Protein AF-A0A2M9JW34-F1 (afdb_monomer_lite)

Sequence (86 aa):
MSADSGLASADKLLGLAKDLKGISPDHMNMVTLPVSYDAQDAGRVLPLTKASHQVWQALRDDRPIPKSATENSVAARTDTPVSAGA

Radius of gyration: 17.36 Å; chains: 1; bounding box: 47×35×40 Å

pLDDT: mean 83.52, std 14.52, range [37.03, 98.0]

Secondary structure (DSSP, 8-state):
----TTT--HHHHHHHHHHHHTS-GGG-------EEEETTEEEEEEE-HHHHHHHHHHHHTT-PPPGGGTTTSHHHHT---S----

Foldseek 3Di:
DDDDPVCPDPVNVVVVVVVCVPADPVNDDDDDFAWDADPVDNVDIDGPVVLNVQVVVCVVVVHDRDPVSHCNGCVNVVDDPDDPDD

Structure (mmCIF, N/CA/C/O backbone):
data_AF-A0A2M9JW34-F1
#
_entry.id   AF-A0A2M9JW34-F1
#
loop_
_atom_site.group_PDB
_atom_site.id
_atom_site.type_symbol
_atom_site.label_atom_id
_atom_site.label_alt_id
_atom_site.label_comp_id
_atom_site.label_asym_id
_atom_site.label_entity_id
_atom_site.label_seq_id
_atom_site.pdbx_PDB_ins_code
_atom_site.Cartn_x
_atom_site.Cartn_y
_atom_site.Cartn_z
_atom_site.occupancy
_atom_site.B_iso_or_equiv
_atom_site.auth_seq_id
_atom_site.auth_comp_id
_atom_site.auth_asym_id
_atom_site.auth_atom_id
_atom_site.pdbx_PDB_model_num
ATOM 1 N N . MET A 1 1 ? -4.422 25.893 7.539 1.00 44.75 1 MET A N 1
ATOM 2 C CA . MET A 1 1 ? -4.586 24.425 7.487 1.00 44.75 1 MET A CA 1
ATOM 3 C C . MET A 1 1 ? -6.033 24.172 7.124 1.00 44.75 1 MET A C 1
ATOM 5 O O . MET A 1 1 ? -6.883 24.426 7.962 1.00 44.75 1 MET A O 1
ATOM 9 N N . SER A 1 2 ? -6.339 23.818 5.877 1.00 56.28 2 SER A N 1
ATOM 10 C CA . SER A 1 2 ? -7.720 23.489 5.514 1.00 56.28 2 SER A CA 1
ATOM 11 C C . SER A 1 2 ? -7.795 21.986 5.343 1.00 56.28 2 SER A C 1
ATOM 13 O O . SER A 1 2 ? -7.343 21.458 4.332 1.00 56.28 2 SER A O 1
ATOM 15 N N . ALA A 1 3 ? -8.318 21.298 6.354 1.00 61.66 3 ALA A N 1
ATOM 16 C CA . ALA A 1 3 ? -8.943 20.014 6.090 1.00 61.66 3 ALA A CA 1
ATOM 17 C C . ALA A 1 3 ? -10.131 20.269 5.144 1.00 61.66 3 ALA A C 1
ATOM 19 O O . ALA A 1 3 ? -10.770 21.323 5.219 1.00 61.66 3 ALA A O 1
ATOM 20 N N . ASP A 1 4 ? -10.382 19.342 4.225 1.00 64.31 4 ASP A N 1
ATOM 21 C CA . ASP A 1 4 ? -11.578 19.351 3.383 1.00 64.31 4 ASP A CA 1
ATOM 22 C C . ASP A 1 4 ? -12.828 19.446 4.271 1.00 64.31 4 ASP A C 1
ATOM 24 O O . ASP A 1 4 ? -12.899 18.762 5.292 1.00 64.31 4 ASP A O 1
ATOM 28 N N . SER A 1 5 ? -13.802 20.293 3.931 1.00 60.22 5 SER A N 1
ATOM 29 C CA . SER A 1 5 ? -14.964 20.576 4.788 1.00 60.22 5 SER A CA 1
ATOM 30 C C . SER A 1 5 ? -15.811 19.335 5.119 1.00 60.22 5 SER A C 1
ATOM 32 O O . SER A 1 5 ? -16.516 19.340 6.129 1.00 60.22 5 SER A O 1
ATOM 34 N N . GLY A 1 6 ? -15.693 18.243 4.351 1.00 58.91 6 GLY A N 1
ATOM 35 C CA . GLY A 1 6 ? -16.295 16.941 4.658 1.00 58.91 6 GLY A CA 1
ATOM 36 C C . GLY A 1 6 ? -15.537 16.111 5.709 1.00 58.91 6 GLY A C 1
ATOM 37 O O . GLY A 1 6 ? -16.152 15.287 6.399 1.00 58.91 6 GLY A O 1
ATOM 38 N N . LEU A 1 7 ? -14.232 16.350 5.872 1.00 53.84 7 LEU A N 1
ATOM 39 C CA . LEU A 1 7 ? -13.323 15.754 6.871 1.00 53.84 7 LEU A CA 1
ATOM 40 C C . LEU A 1 7 ? -13.013 16.704 8.048 1.00 53.84 7 LEU A C 1
ATOM 42 O O . LEU A 1 7 ? -12.463 16.272 9.057 1.00 53.84 7 LEU A O 1
ATOM 46 N N . ALA A 1 8 ? -13.361 17.987 7.931 1.00 57.94 8 ALA A N 1
ATOM 47 C CA . ALA A 1 8 ? -12.931 19.065 8.821 1.00 57.94 8 ALA A CA 1
ATOM 48 C C . ALA A 1 8 ? -13.758 19.250 10.101 1.00 57.94 8 ALA A C 1
ATOM 50 O O . ALA A 1 8 ? -13.500 20.205 10.835 1.00 57.94 8 ALA A O 1
ATOM 51 N N . SER A 1 9 ? -14.747 18.402 10.406 1.00 71.75 9 SER A N 1
ATOM 52 C CA . SER A 1 9 ? -15.369 18.512 11.728 1.00 71.75 9 SER A CA 1
ATOM 53 C C . SER A 1 9 ? -14.403 17.960 12.776 1.00 71.75 9 SER A C 1
ATO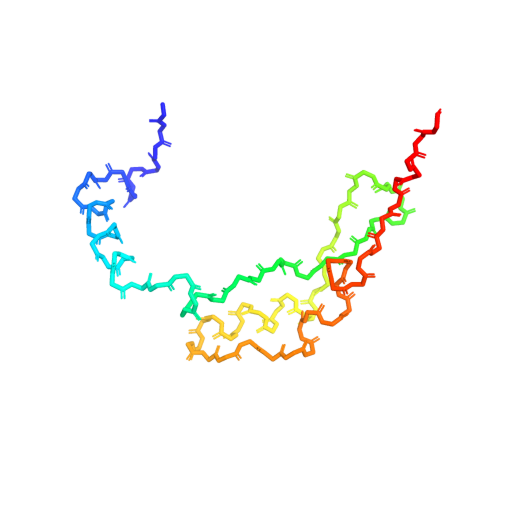M 55 O O . SER A 1 9 ? -13.935 16.824 12.679 1.00 71.75 9 SER A O 1
ATOM 57 N N . ALA A 1 10 ? -14.091 18.773 13.788 1.00 79.25 10 ALA A N 1
ATOM 58 C CA . ALA A 1 10 ? -13.215 18.379 14.892 1.00 79.25 10 ALA A CA 1
ATOM 59 C C . ALA A 1 10 ? -13.667 17.054 15.538 1.00 79.25 10 ALA A C 1
ATOM 61 O O . ALA A 1 10 ? -12.835 16.238 15.931 1.00 79.25 10 ALA A O 1
ATOM 62 N N . ASP A 1 11 ? -14.977 16.796 15.550 1.00 83.19 11 ASP A N 1
ATOM 63 C CA . ASP A 1 11 ? -15.567 15.555 16.051 1.00 83.19 11 ASP A CA 1
ATOM 64 C C . ASP A 1 11 ? -15.168 14.315 15.239 1.00 83.19 11 ASP A C 1
ATOM 66 O O . ASP A 1 11 ? -14.892 13.272 15.832 1.00 83.19 11 ASP A O 1
ATOM 70 N N . LYS A 1 12 ? -15.081 14.402 13.901 1.00 84.06 12 LYS A N 1
ATOM 71 C CA . LYS A 1 12 ? -14.641 13.274 13.056 1.00 84.06 12 LYS A CA 1
ATOM 72 C C . LYS A 1 12 ? -13.169 12.946 13.288 1.00 84.06 12 LYS A C 1
ATOM 74 O O . LYS A 1 12 ? -12.813 11.774 13.377 1.00 84.06 12 LYS A O 1
ATOM 79 N N . LEU A 1 13 ? -12.328 13.971 13.434 1.00 84.94 13 LEU A N 1
ATOM 80 C CA . LEU A 1 13 ? -10.909 13.794 13.757 1.00 84.94 13 LEU A CA 1
ATOM 81 C C . LEU A 1 13 ? -10.723 13.182 15.152 1.00 84.94 13 LEU A C 1
ATOM 83 O O . LEU A 1 13 ? -9.911 12.273 15.320 1.00 84.94 13 LEU A O 1
ATOM 87 N N . LEU A 1 14 ? -11.501 13.632 16.142 1.00 87.31 14 LEU A N 1
ATOM 88 C CA . LEU A 1 14 ? -11.485 13.060 17.489 1.00 87.31 14 LEU A CA 1
ATOM 89 C C . LEU A 1 14 ? -11.994 11.611 17.507 1.00 87.31 14 LEU A C 1
ATOM 91 O O . LEU A 1 14 ? -11.442 10.790 18.239 1.00 87.31 14 LEU A O 1
ATOM 95 N N . GLY A 1 15 ? -13.024 11.297 16.717 1.00 87.19 15 GLY A N 1
ATOM 96 C CA . GLY A 1 15 ? -13.518 9.932 16.516 1.00 87.19 15 GLY A CA 1
ATOM 97 C C . GLY A 1 15 ? -12.425 9.017 15.970 1.00 87.19 15 GLY A C 1
ATOM 98 O O . GLY A 1 15 ? -12.058 8.051 16.630 1.00 87.19 15 GLY A O 1
ATOM 99 N N . LEU A 1 16 ? -11.804 9.407 14.853 1.00 86.94 16 LEU A N 1
ATOM 100 C CA . LEU A 1 16 ? -10.687 8.666 14.262 1.00 86.94 16 LEU A CA 1
ATOM 101 C C . LEU A 1 16 ? -9.528 8.466 15.253 1.00 86.94 16 LEU A C 1
ATOM 103 O O . LEU A 1 16 ? -8.974 7.374 15.349 1.00 86.94 16 LEU A O 1
ATOM 107 N N . ALA A 1 17 ? -9.164 9.496 16.023 1.00 86.44 17 ALA A N 1
ATOM 108 C CA . ALA A 1 17 ? -8.098 9.390 17.019 1.00 86.44 17 ALA A CA 1
ATOM 109 C C . ALA A 1 17 ? -8.432 8.388 18.141 1.00 86.44 17 ALA A C 1
ATOM 111 O O . ALA A 1 17 ? -7.543 7.684 18.622 1.00 86.44 17 ALA A O 1
ATOM 112 N N . LYS A 1 18 ? -9.702 8.307 18.559 1.00 88.19 18 LYS A N 1
ATOM 113 C CA . LYS A 1 18 ? -10.162 7.314 19.541 1.00 88.19 18 LYS A CA 1
ATOM 114 C C . LYS A 1 18 ? -10.122 5.898 18.968 1.00 88.19 18 LYS A C 1
ATOM 116 O O . LYS A 1 18 ? -9.659 5.006 19.674 1.00 88.19 18 LYS A O 1
ATOM 121 N N . ASP A 1 19 ? -10.530 5.717 17.713 1.00 86.62 19 ASP A N 1
ATOM 122 C CA . ASP A 1 19 ? -10.497 4.417 17.032 1.00 86.62 19 ASP A CA 1
ATOM 123 C C . ASP A 1 19 ? -9.053 3.913 16.876 1.00 86.62 19 ASP A C 1
ATOM 125 O O . ASP A 1 19 ? -8.741 2.771 17.215 1.00 86.62 19 ASP A O 1
ATOM 129 N N . LEU A 1 20 ? -8.132 4.793 16.465 1.00 86.88 20 LEU A N 1
ATOM 130 C CA . LEU A 1 20 ? -6.710 4.465 16.326 1.00 86.88 20 LEU A CA 1
ATOM 131 C C . LEU A 1 20 ? -6.014 4.198 17.667 1.00 86.88 20 LEU A C 1
ATOM 133 O O . LEU A 1 20 ? -5.094 3.388 17.715 1.00 86.88 20 LEU A O 1
ATOM 137 N N . LYS A 1 21 ? -6.448 4.829 18.769 1.00 85.62 21 LYS A N 1
ATOM 138 C CA . LYS A 1 21 ? -5.862 4.615 20.108 1.00 85.62 21 LYS A CA 1
ATOM 139 C C . LYS A 1 21 ? -5.928 3.146 20.552 1.00 85.62 21 LYS A C 1
ATOM 141 O O . LYS A 1 21 ? -5.096 2.721 21.351 1.00 85.62 21 LYS A O 1
ATOM 146 N N . GLY A 1 22 ? -6.915 2.389 20.067 1.00 84.19 22 GLY A N 1
ATOM 147 C CA . GLY A 1 22 ? -7.064 0.963 20.365 1.00 84.19 22 GLY A CA 1
ATOM 148 C C . GLY A 1 22 ? -6.148 0.039 19.554 1.00 84.19 22 GLY A C 1
ATOM 149 O O . GLY A 1 22 ? -6.070 -1.145 19.871 1.00 84.19 22 GLY A O 1
ATOM 150 N N . ILE A 1 23 ? -5.461 0.549 18.528 1.00 87.38 23 ILE A N 1
ATOM 151 C CA . ILE A 1 23 ? -4.652 -0.244 17.596 1.00 87.38 23 ILE A CA 1
ATOM 152 C C . ILE A 1 23 ? -3.177 -0.012 17.921 1.00 87.38 23 ILE A C 1
ATOM 154 O O . ILE A 1 23 ? -2.647 1.081 17.715 1.00 87.38 23 ILE A O 1
ATOM 158 N N . SER A 1 24 ? -2.496 -1.036 18.440 1.00 85.75 24 SER A N 1
ATOM 159 C CA . SER A 1 24 ? -1.050 -0.946 18.654 1.00 85.75 24 SER A CA 1
ATOM 160 C C . SER A 1 24 ? -0.301 -0.943 17.310 1.00 85.75 24 SER A C 1
ATOM 162 O O . SER A 1 24 ? -0.803 -1.498 16.328 1.00 85.75 24 SER A O 1
ATOM 164 N N . PRO A 1 25 ? 0.918 -0.373 17.248 1.00 84.69 25 PRO A N 1
ATOM 165 C CA . PRO A 1 25 ? 1.740 -0.408 16.039 1.00 84.69 25 PRO A CA 1
ATOM 166 C C . PRO A 1 25 ? 1.980 -1.826 15.500 1.00 84.69 25 PRO A C 1
ATOM 168 O O . PRO A 1 25 ? 1.974 -2.023 14.292 1.00 84.69 25 PRO A O 1
ATOM 171 N N . ASP A 1 26 ? 2.103 -2.824 16.380 1.00 87.44 26 ASP A N 1
ATOM 172 C CA . ASP A 1 26 ? 2.303 -4.229 15.992 1.00 87.44 26 ASP A CA 1
ATOM 173 C C . ASP A 1 26 ? 1.066 -4.853 15.318 1.00 87.44 26 ASP A C 1
ATOM 175 O O . ASP A 1 26 ? 1.167 -5.865 14.625 1.00 87.44 26 ASP A O 1
ATOM 179 N N . HIS A 1 27 ? -0.111 -4.245 15.497 1.00 87.00 27 HIS A N 1
ATOM 180 C CA . HIS A 1 27 ? -1.356 -4.611 14.818 1.00 87.00 27 HIS A CA 1
ATOM 181 C C . HIS A 1 27 ? -1.644 -3.736 13.590 1.00 87.00 27 HIS A C 1
ATOM 183 O O . HIS A 1 27 ? -2.712 -3.848 12.986 1.00 87.00 27 HIS A O 1
ATOM 189 N N . MET A 1 28 ? -0.704 -2.874 13.201 1.00 87.69 28 MET A N 1
ATOM 190 C CA . MET A 1 28 ? -0.838 -1.982 12.060 1.00 87.69 28 MET A CA 1
ATOM 191 C C . MET A 1 28 ? 0.050 -2.457 10.912 1.00 87.69 28 MET A C 1
ATOM 193 O O . MET A 1 28 ? 1.265 -2.571 11.046 1.00 87.69 28 MET A O 1
ATOM 197 N N 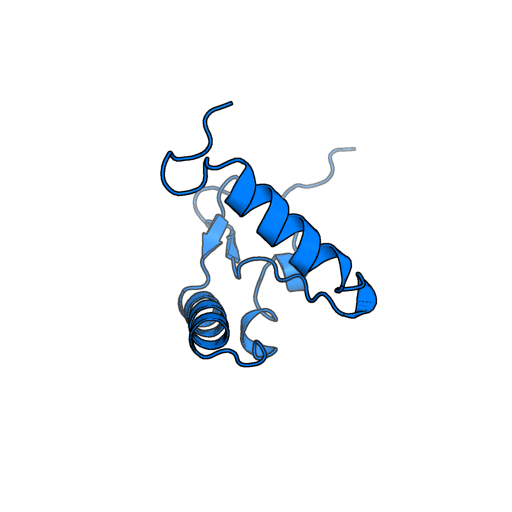. ASN A 1 29 ? -0.553 -2.705 9.749 1.00 87.38 29 ASN A N 1
ATOM 198 C CA . ASN A 1 29 ? 0.196 -3.056 8.548 1.00 87.38 29 ASN A CA 1
ATOM 199 C C . ASN A 1 29 ? 0.366 -1.826 7.650 1.00 87.38 29 ASN A C 1
ATOM 201 O O . ASN A 1 29 ? -0.614 -1.281 7.141 1.00 87.38 29 ASN A O 1
ATOM 205 N N . MET A 1 30 ? 1.612 -1.399 7.454 1.00 89.50 30 MET A N 1
ATOM 206 C CA . MET A 1 30 ? 1.962 -0.295 6.563 1.00 89.50 30 MET A CA 1
ATOM 207 C C . MET A 1 30 ? 2.343 -0.835 5.188 1.00 89.50 30 MET A C 1
ATOM 209 O O . MET A 1 30 ? 3.228 -1.678 5.062 1.00 89.50 30 MET A O 1
ATOM 213 N N . VAL A 1 31 ? 1.697 -0.317 4.144 1.00 90.00 31 VAL A N 1
ATOM 214 C CA . VAL A 1 31 ? 1.975 -0.685 2.754 1.00 90.00 31 VAL A CA 1
ATOM 215 C C . VAL A 1 31 ? 2.367 0.549 1.951 1.00 90.00 31 VAL A C 1
ATOM 217 O O . VAL A 1 31 ? 1.669 1.560 1.948 1.00 90.00 31 VAL A O 1
ATOM 220 N N . THR A 1 32 ? 3.489 0.469 1.241 1.00 90.62 32 THR A N 1
ATOM 221 C CA . THR A 1 32 ? 3.860 1.473 0.239 1.00 90.62 32 THR A CA 1
ATOM 222 C C . THR A 1 32 ? 3.175 1.141 -1.081 1.00 90.62 32 THR A C 1
ATOM 224 O O . THR A 1 32 ? 3.129 -0.025 -1.479 1.00 90.62 32 THR A O 1
ATOM 227 N N . LEU A 1 33 ? 2.656 2.156 -1.779 1.00 93.06 33 LEU A N 1
ATOM 228 C CA . LEU A 1 33 ? 2.026 1.954 -3.082 1.00 93.06 33 LEU A CA 1
ATOM 229 C C . LEU A 1 33 ? 2.998 1.227 -4.041 1.00 93.06 33 LEU A C 1
ATOM 231 O O . LEU A 1 33 ? 4.174 1.599 -4.103 1.00 93.06 33 LEU A O 1
ATOM 235 N N . PRO A 1 34 ? 2.538 0.217 -4.803 1.00 94.75 34 PRO A N 1
ATOM 236 C CA . PRO A 1 34 ? 3.387 -0.489 -5.753 1.00 94.75 34 PRO A CA 1
ATOM 237 C C . PRO A 1 34 ? 3.778 0.422 -6.915 1.00 94.75 34 PRO A C 1
ATOM 239 O O . PRO A 1 34 ? 2.924 0.816 -7.713 1.00 94.75 34 PRO A O 1
ATOM 242 N N . VAL A 1 35 ? 5.063 0.758 -7.019 1.00 94.62 35 VAL A N 1
ATOM 243 C CA . VAL A 1 35 ? 5.575 1.674 -8.046 1.00 94.62 35 VAL A CA 1
ATOM 244 C C . VAL A 1 35 ? 6.882 1.175 -8.666 1.00 94.62 35 VAL A C 1
ATOM 246 O O . VAL A 1 35 ? 7.568 0.309 -8.121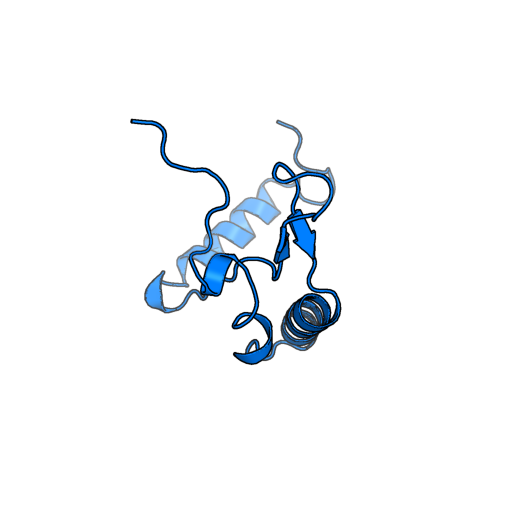 1.00 94.62 35 VAL A O 1
ATOM 249 N N . SER A 1 36 ? 7.203 1.737 -9.826 1.00 92.62 36 SER A N 1
ATOM 250 C CA . SER A 1 36 ? 8.474 1.629 -10.548 1.00 92.62 36 SER A CA 1
ATOM 251 C C . SER A 1 36 ? 8.998 3.025 -10.878 1.00 92.62 36 SER A C 1
ATOM 253 O O . SER A 1 36 ? 8.234 3.985 -10.806 1.00 92.62 36 SER A O 1
ATOM 255 N N . TYR A 1 37 ? 10.272 3.155 -11.238 1.00 91.12 37 TYR A N 1
ATOM 256 C CA . TYR A 1 37 ? 10.795 4.415 -11.770 1.00 91.12 37 TYR A CA 1
ATOM 257 C C . TYR A 1 37 ? 10.357 4.624 -13.219 1.00 91.12 37 TYR A C 1
ATOM 259 O O . TYR A 1 37 ? 10.267 3.665 -13.989 1.00 91.12 37 TYR A O 1
ATOM 267 N N . ASP A 1 38 ? 10.085 5.875 -13.584 1.00 91.50 38 ASP A N 1
ATOM 268 C CA . ASP A 1 38 ? 9.862 6.246 -14.980 1.00 91.50 38 ASP A CA 1
ATOM 269 C C . ASP A 1 38 ? 11.187 6.134 -15.753 1.00 91.50 38 ASP A C 1
ATOM 271 O O . ASP A 1 38 ? 12.206 6.703 -15.363 1.00 91.50 38 ASP A O 1
ATOM 275 N N . ALA A 1 39 ? 11.182 5.393 -16.864 1.00 89.62 39 ALA A N 1
ATOM 276 C CA . ALA A 1 39 ? 12.370 5.199 -17.694 1.00 89.62 39 ALA A CA 1
ATOM 277 C C . ALA A 1 39 ? 12.836 6.494 -18.381 1.00 89.62 39 ALA A C 1
ATOM 279 O O . ALA A 1 39 ? 13.984 6.569 -18.814 1.00 89.62 39 ALA A O 1
ATOM 280 N N . GLN A 1 40 ? 11.950 7.484 -18.518 1.00 92.19 40 GLN A N 1
ATOM 281 C CA . GLN A 1 40 ? 12.265 8.778 -19.127 1.00 92.19 40 GLN A CA 1
ATOM 282 C C . GLN A 1 40 ? 12.638 9.850 -18.091 1.00 92.19 40 GLN A C 1
ATOM 284 O O . GLN A 1 40 ? 13.202 10.876 -18.463 1.00 92.19 40 GLN A O 1
ATOM 289 N N . ASP A 1 41 ? 12.339 9.625 -16.806 1.00 89.62 41 ASP A N 1
ATOM 290 C CA . ASP A 1 41 ? 12.604 10.573 -15.721 1.00 89.62 41 ASP A CA 1
ATOM 291 C C . ASP A 1 41 ? 12.761 9.846 -14.375 1.00 89.62 41 ASP A C 1
ATOM 293 O O . ASP A 1 41 ? 11.790 9.519 -13.692 1.00 89.62 41 ASP A O 1
ATOM 297 N N . ALA A 1 42 ? 14.007 9.637 -13.946 1.00 85.25 42 ALA A N 1
ATOM 298 C CA . ALA A 1 42 ? 14.309 8.954 -12.688 1.00 85.25 42 ALA A CA 1
ATOM 299 C C . ALA A 1 42 ? 13.815 9.707 -11.431 1.00 85.25 42 ALA A C 1
ATOM 301 O O . ALA A 1 42 ? 13.752 9.113 -10.353 1.00 85.25 42 ALA A O 1
ATOM 302 N N . GLY A 1 43 ? 13.443 10.990 -11.551 1.00 89.00 43 GLY A N 1
ATOM 303 C CA . GLY A 1 43 ? 12.796 11.763 -10.488 1.00 89.00 43 GLY A CA 1
ATOM 304 C C . GLY A 1 43 ? 11.306 11.448 -10.314 1.00 89.00 43 GLY A C 1
ATOM 305 O O . GLY A 1 43 ? 10.669 11.984 -9.403 1.00 89.00 43 GLY A O 1
ATOM 306 N N . ARG A 1 44 ? 10.731 10.586 -11.165 1.00 90.8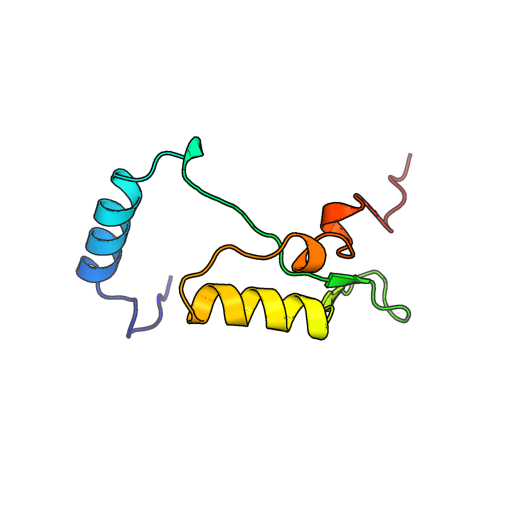1 44 ARG A N 1
ATOM 307 C CA . ARG A 1 44 ? 9.307 10.229 -11.164 1.00 90.81 44 ARG A CA 1
ATOM 308 C C . ARG A 1 44 ? 9.099 8.742 -10.909 1.00 90.81 44 ARG A C 1
ATOM 310 O O . ARG A 1 44 ? 9.878 7.884 -11.317 1.00 90.81 44 ARG A O 1
ATOM 317 N N . VAL A 1 45 ? 7.981 8.442 -10.252 1.00 92.69 45 VAL A N 1
ATOM 318 C CA . VAL A 1 45 ? 7.505 7.076 -10.028 1.00 92.69 45 VAL A CA 1
ATOM 319 C C . VAL A 1 45 ? 6.199 6.832 -10.778 1.00 92.69 45 VAL A C 1
ATOM 321 O O . VAL A 1 45 ? 5.328 7.702 -10.841 1.00 92.69 45 VAL A O 1
ATOM 324 N N . LEU A 1 46 ? 6.058 5.630 -11.327 1.00 93.44 46 LEU A N 1
ATOM 325 C CA . LEU A 1 46 ? 4.878 5.151 -12.039 1.00 93.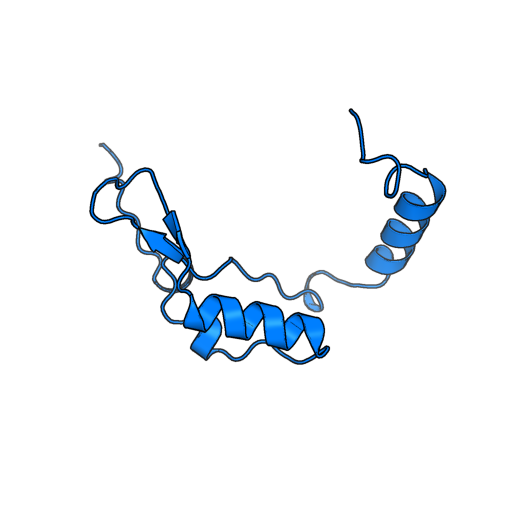44 46 LEU A CA 1
ATOM 326 C C . LEU A 1 46 ? 4.247 3.980 -11.275 1.00 93.44 46 LEU A C 1
ATOM 328 O O . LEU A 1 46 ? 4.967 3.053 -10.895 1.00 93.44 46 LEU A O 1
ATOM 332 N N . PRO A 1 47 ? 2.917 3.963 -11.070 1.00 93.94 47 PRO A N 1
ATOM 333 C CA . PRO A 1 47 ? 2.241 2.832 -10.446 1.00 93.94 47 PRO A CA 1
ATOM 334 C C . PRO A 1 47 ? 2.406 1.537 -11.243 1.00 93.94 47 PRO A C 1
ATOM 336 O O . PRO A 1 47 ? 2.232 1.513 -12.461 1.00 93.94 47 PRO A O 1
ATOM 339 N N . LEU A 1 48 ? 2.627 0.426 -10.543 1.00 95.69 48 LEU A N 1
ATOM 340 C CA . LEU A 1 48 ? 2.504 -0.909 -11.122 1.00 95.69 48 LEU A CA 1
ATOM 341 C C . LEU A 1 48 ? 1.017 -1.272 -11.203 1.00 95.69 48 LEU A C 1
ATOM 343 O O . LEU A 1 48 ? 0.475 -1.875 -10.280 1.00 95.69 48 LEU A O 1
ATOM 347 N N . THR A 1 49 ? 0.343 -0.909 -12.298 1.00 94.94 49 THR A N 1
ATOM 348 C CA . THR A 1 49 ? -1.131 -0.910 -12.418 1.00 94.94 49 THR A CA 1
ATOM 349 C C . THR A 1 49 ? -1.816 -2.160 -11.860 1.00 94.94 49 THR A C 1
ATOM 351 O O . THR A 1 49 ? -2.732 -2.044 -11.047 1.00 94.94 49 THR A O 1
ATOM 354 N N . LYS A 1 50 ? -1.357 -3.363 -12.240 1.00 95.56 50 LYS A N 1
ATOM 355 C CA . LYS A 1 50 ? -1.936 -4.632 -11.762 1.00 95.56 50 LYS A CA 1
ATOM 356 C C . LYS A 1 50 ? -1.797 -4.791 -10.246 1.00 95.56 50 LYS A C 1
ATOM 358 O O . LYS A 1 50 ? -2.760 -5.149 -9.576 1.00 95.56 50 LYS A O 1
ATOM 363 N N . ALA A 1 51 ? -0.609 -4.524 -9.719 1.00 95.56 51 ALA A N 1
ATOM 364 C CA . ALA A 1 51 ? -0.304 -4.649 -8.302 1.00 95.56 51 ALA A CA 1
ATOM 365 C C . ALA A 1 51 ? -1.066 -3.595 -7.478 1.00 95.56 51 ALA A C 1
ATOM 367 O O . ALA A 1 51 ? -1.716 -3.926 -6.489 1.00 95.56 51 ALA A O 1
ATOM 368 N N . SER A 1 52 ? -1.108 -2.347 -7.951 1.00 95.88 52 SER A N 1
ATOM 369 C CA . SER A 1 52 ? -1.901 -1.279 -7.335 1.00 95.88 52 SER A CA 1
ATOM 370 C C . SER A 1 52 ? -3.394 -1.615 -7.317 1.00 95.88 52 SER A C 1
ATOM 372 O O . SER A 1 52 ? -4.055 -1.400 -6.305 1.00 95.88 52 SER A O 1
ATOM 374 N N . HIS A 1 53 ? -3.936 -2.202 -8.390 1.00 96.56 53 HIS A N 1
ATOM 375 C CA . HIS A 1 53 ? -5.320 -2.689 -8.404 1.00 96.56 53 HIS A CA 1
ATOM 376 C C . HIS A 1 53 ? -5.576 -3.766 -7.346 1.00 96.56 53 HIS A C 1
ATOM 378 O O . HIS A 1 53 ? -6.622 -3.729 -6.701 1.00 96.56 53 HIS A O 1
ATOM 384 N N . GLN A 1 54 ? -4.636 -4.692 -7.136 1.00 96.56 54 GLN A N 1
ATOM 385 C CA . GLN A 1 54 ? -4.757 -5.713 -6.090 1.00 96.56 54 GLN A CA 1
ATOM 386 C C . GLN A 1 54 ? -4.789 -5.092 -4.689 1.00 96.56 54 GLN A C 1
ATOM 388 O O . GLN A 1 54 ? -5.622 -5.498 -3.881 1.00 96.56 54 GLN A O 1
ATOM 393 N N . VAL A 1 55 ? -3.948 -4.085 -4.415 1.00 96.06 55 VAL A N 1
ATOM 394 C CA . VAL A 1 55 ? -3.987 -3.334 -3.145 1.00 96.06 55 VAL A CA 1
ATOM 395 C C . VAL A 1 55 ? -5.354 -2.680 -2.951 1.00 96.06 55 VAL A C 1
ATOM 397 O O . VAL A 1 55 ? -6.012 -2.914 -1.940 1.00 96.06 55 VAL A O 1
ATOM 400 N N . TRP A 1 56 ? -5.826 -1.910 -3.936 1.00 96.31 56 TRP A N 1
ATOM 401 C CA . TRP A 1 56 ? -7.109 -1.210 -3.829 1.00 96.31 56 TRP A CA 1
ATOM 402 C C . TRP A 1 56 ? -8.305 -2.154 -3.719 1.00 96.31 56 TRP A C 1
ATOM 404 O O . TRP A 1 56 ? -9.272 -1.834 -3.034 1.00 96.31 56 TRP A O 1
ATOM 414 N N . GLN A 1 57 ? -8.262 -3.304 -4.390 1.00 97.69 57 GLN A N 1
ATOM 415 C CA . GLN A 1 57 ? -9.304 -4.315 -4.273 1.00 97.69 57 GLN A CA 1
ATOM 416 C C . GLN A 1 57 ? -9.313 -4.959 -2.885 1.00 97.69 57 GLN A C 1
ATOM 418 O O . GLN A 1 57 ? -10.380 -5.074 -2.296 1.00 97.69 57 GLN A O 1
ATOM 423 N N . ALA A 1 58 ? -8.149 -5.319 -2.342 1.00 96.75 58 ALA A N 1
ATOM 424 C CA . ALA A 1 58 ? -8.053 -5.882 -0.998 1.00 96.75 58 ALA A CA 1
ATOM 425 C C . ALA A 1 58 ? -8.595 -4.912 0.066 1.00 96.75 58 ALA A C 1
ATOM 427 O O . ALA A 1 58 ? -9.404 -5.319 0.892 1.00 96.75 58 ALA A O 1
ATOM 428 N N . LEU A 1 59 ? -8.234 -3.625 -0.016 1.00 95.31 59 LEU A N 1
ATOM 429 C CA . LEU A 1 59 ? -8.741 -2.591 0.895 1.00 95.31 59 LEU A CA 1
ATOM 430 C C . LEU A 1 59 ? -10.256 -2.380 0.769 1.00 95.31 59 LEU A C 1
ATOM 432 O O . LEU A 1 59 ? -10.940 -2.245 1.776 1.00 95.31 59 LEU A O 1
ATOM 436 N N . ARG A 1 60 ? -10.792 -2.358 -0.460 1.00 97.19 60 ARG A N 1
ATOM 437 C CA . ARG A 1 60 ? -12.240 -2.211 -0.692 1.00 97.19 60 ARG A CA 1
ATOM 438 C C . ARG A 1 60 ? -13.048 -3.399 -0.182 1.00 97.19 60 ARG A C 1
ATOM 440 O O . ARG A 1 60 ? -14.165 -3.203 0.281 1.00 97.19 60 ARG A O 1
ATOM 447 N N . ASP A 1 61 ? -12.492 -4.598 -0.298 1.00 98.00 61 ASP A N 1
ATOM 448 C CA . ASP A 1 61 ? -13.162 -5.841 0.081 1.00 98.00 61 ASP A CA 1
ATOM 449 C C . ASP A 1 61 ? -12.897 -6.229 1.551 1.00 98.00 61 ASP A C 1
ATOM 451 O O . ASP A 1 61 ? -13.314 -7.308 1.961 1.00 98.00 61 ASP A O 1
ATOM 455 N N . ASP A 1 62 ? -12.176 -5.395 2.314 1.00 95.81 62 ASP A N 1
ATOM 456 C CA . ASP A 1 62 ? -11.716 -5.663 3.686 1.00 95.81 62 ASP A CA 1
ATOM 457 C C . ASP A 1 62 ? -10.989 -7.016 3.830 1.00 95.81 62 ASP A C 1
ATOM 459 O O . ASP A 1 62 ? -11.307 -7.872 4.658 1.00 95.81 62 ASP A O 1
ATOM 463 N N . ARG A 1 63 ? -10.013 -7.253 2.946 1.00 96.31 63 ARG A N 1
ATOM 464 C CA . ARG A 1 63 ? -9.210 -8.483 2.908 1.00 96.31 63 ARG A CA 1
ATOM 465 C C . ARG A 1 63 ? -7.717 -8.196 3.047 1.00 96.31 63 ARG A C 1
ATOM 467 O O . ARG A 1 63 ? -7.253 -7.128 2.647 1.00 96.31 63 ARG A O 1
ATOM 474 N N . PRO A 1 64 ? -6.925 -9.172 3.534 1.00 95.06 64 PRO A N 1
ATOM 475 C CA . PRO A 1 64 ? -5.473 -9.054 3.537 1.00 95.06 64 PRO A CA 1
ATOM 476 C C . PRO A 1 64 ? -4.916 -8.758 2.139 1.00 95.06 64 PRO A C 1
ATOM 478 O O . PRO A 1 64 ? -5.316 -9.378 1.150 1.00 95.06 64 PRO A O 1
ATOM 481 N N . ILE A 1 65 ? -3.953 -7.836 2.063 1.00 94.88 65 ILE A N 1
ATOM 482 C CA . ILE A 1 65 ? -3.243 -7.525 0.819 1.00 94.88 65 ILE A CA 1
ATOM 483 C C . ILE A 1 65 ? -2.365 -8.732 0.440 1.00 94.88 65 ILE A C 1
ATOM 485 O O . ILE A 1 65 ? -1.549 -9.170 1.256 1.00 94.88 65 ILE A O 1
ATOM 489 N N . PRO A 1 66 ? -2.489 -9.284 -0.781 1.00 94.62 66 PRO A N 1
ATOM 490 C CA . PRO A 1 66 ? -1.663 -10.409 -1.204 1.00 94.62 66 PRO A CA 1
ATOM 491 C C . PRO A 1 66 ? -0.200 -9.979 -1.373 1.00 94.62 66 PRO A C 1
ATOM 493 O O . PRO A 1 66 ? 0.071 -8.916 -1.927 1.00 94.62 66 PRO A O 1
ATOM 496 N N . LYS A 1 67 ? 0.755 -10.832 -0.971 1.00 91.25 67 LYS A N 1
ATOM 497 C CA . LYS A 1 67 ? 2.203 -10.538 -1.068 1.00 91.25 67 LYS A CA 1
ATOM 498 C C . LYS A 1 67 ? 2.649 -10.170 -2.490 1.00 91.25 67 LYS A C 1
ATOM 500 O O . LYS A 1 67 ? 3.411 -9.227 -2.681 1.00 91.25 67 LYS A O 1
ATOM 505 N N . SER A 1 68 ? 2.058 -10.813 -3.499 1.00 92.31 68 SER A N 1
ATOM 506 C CA . SER A 1 68 ? 2.319 -10.526 -4.915 1.00 92.31 68 SER A CA 1
ATOM 507 C C . SER A 1 68 ? 2.047 -9.072 -5.321 1.00 92.31 68 SER A C 1
ATOM 509 O O . SER A 1 68 ? 2.561 -8.614 -6.340 1.00 92.31 68 SER A O 1
ATOM 511 N N . ALA A 1 69 ? 1.211 -8.350 -4.565 1.00 92.75 69 ALA A N 1
ATOM 512 C CA . ALA A 1 69 ? 0.884 -6.958 -4.845 1.00 92.75 69 ALA A CA 1
ATOM 513 C C . ALA A 1 69 ? 2.005 -5.987 -4.447 1.00 92.75 69 ALA A C 1
ATOM 515 O O . ALA A 1 69 ? 1.961 -4.836 -4.860 1.00 92.75 69 ALA A O 1
ATOM 516 N N . THR A 1 70 ? 3.009 -6.408 -3.676 1.00 89.94 70 THR A N 1
ATOM 517 C CA . THR A 1 70 ? 4.102 -5.521 -3.238 1.00 89.94 70 THR A CA 1
ATOM 518 C C . THR A 1 70 ? 5.483 -6.005 -3.662 1.00 89.94 70 THR A C 1
ATOM 520 O O . THR A 1 70 ? 6.351 -5.166 -3.875 1.00 89.94 70 THR A O 1
ATOM 523 N N . GLU A 1 71 ? 5.675 -7.310 -3.878 1.00 88.75 71 GLU A N 1
ATOM 524 C CA . GLU A 1 71 ? 6.970 -7.946 -4.196 1.00 88.75 71 GLU A CA 1
ATOM 525 C C . GLU A 1 71 ? 7.765 -7.267 -5.323 1.00 88.75 71 GLU A C 1
ATOM 527 O O . GLU A 1 71 ? 8.983 -7.137 -5.244 1.00 88.75 71 GLU A O 1
ATOM 532 N N . ASN A 1 72 ? 7.085 -6.798 -6.371 1.00 85.69 72 ASN A N 1
ATOM 533 C CA . ASN A 1 72 ? 7.741 -6.188 -7.528 1.00 85.69 72 ASN A CA 1
ATOM 534 C C . ASN A 1 72 ? 7.889 -4.664 -7.425 1.00 85.69 72 ASN A C 1
ATOM 536 O O . ASN A 1 72 ? 8.401 -4.059 -8.364 1.00 85.69 72 ASN A O 1
ATOM 540 N N . SER A 1 73 ? 7.440 -4.035 -6.340 1.00 89.56 73 SER A N 1
ATOM 541 C CA . SER A 1 73 ? 7.601 -2.594 -6.127 1.00 89.56 73 SER A CA 1
ATOM 542 C C . SER A 1 73 ? 9.055 -2.245 -5.815 1.00 89.56 73 SER A C 1
ATOM 544 O O . SER A 1 73 ? 9.736 -3.003 -5.124 1.00 89.56 73 SER A O 1
ATOM 546 N N . VAL A 1 74 ? 9.511 -1.063 -6.229 1.00 88.00 74 VAL A N 1
ATOM 547 C CA . VAL A 1 74 ? 10.840 -0.532 -5.854 1.00 88.00 74 VAL A CA 1
ATOM 548 C C . VAL A 1 74 ? 11.052 -0.516 -4.337 1.00 88.00 74 VAL A C 1
ATOM 550 O O . VAL A 1 74 ? 12.128 -0.865 -3.863 1.00 88.00 74 VAL A O 1
ATOM 553 N N . ALA A 1 75 ? 9.995 -0.228 -3.568 1.00 81.06 75 ALA A N 1
ATOM 554 C CA . ALA A 1 75 ? 10.034 -0.236 -2.106 1.00 81.06 75 ALA A CA 1
ATOM 555 C C . ALA A 1 75 ? 10.340 -1.628 -1.524 1.00 81.06 75 ALA A C 1
ATOM 557 O O . ALA A 1 75 ? 11.006 -1.729 -0.500 1.00 81.06 75 ALA A O 1
ATOM 558 N N . ALA A 1 76 ? 9.882 -2.699 -2.181 1.00 79.62 76 ALA A N 1
ATOM 559 C CA . ALA A 1 76 ? 10.157 -4.070 -1.755 1.00 79.62 76 ALA A CA 1
ATOM 560 C C . ALA A 1 76 ? 11.549 -4.548 -2.189 1.00 79.62 76 ALA A C 1
ATOM 562 O O . ALA A 1 76 ? 12.154 -5.369 -1.505 1.00 79.62 76 ALA A O 1
ATOM 563 N N . ARG A 1 77 ? 12.067 -4.028 -3.308 1.00 76.31 77 ARG A N 1
ATOM 564 C CA . ARG A 1 77 ? 13.391 -4.391 -3.834 1.00 76.31 77 ARG A CA 1
ATOM 565 C C . ARG A 1 77 ? 14.541 -3.587 -3.230 1.00 76.31 77 ARG A C 1
ATOM 567 O O . ARG A 1 77 ? 15.693 -3.911 -3.488 1.00 76.31 77 ARG A O 1
ATOM 574 N N . THR A 1 78 ? 14.250 -2.558 -2.427 1.00 71.44 78 THR A N 1
ATOM 575 C CA . THR A 1 78 ? 15.239 -1.575 -1.936 1.00 71.44 78 THR A CA 1
ATOM 576 C C . THR A 1 78 ? 16.020 -0.884 -3.067 1.00 71.44 78 THR A C 1
ATOM 578 O O . THR A 1 78 ? 17.114 -0.362 -2.858 1.00 71.44 78 THR A O 1
ATOM 581 N N . ASP A 1 79 ? 15.440 -0.853 -4.272 1.00 65.00 79 ASP A N 1
ATOM 582 C CA . ASP A 1 79 ? 16.055 -0.266 -5.461 1.00 65.00 79 ASP A CA 1
ATOM 583 C C . ASP A 1 79 ? 16.098 1.260 -5.310 1.00 65.00 79 ASP A C 1
ATOM 585 O O . ASP A 1 79 ? 15.061 1.904 -5.151 1.00 65.00 79 ASP 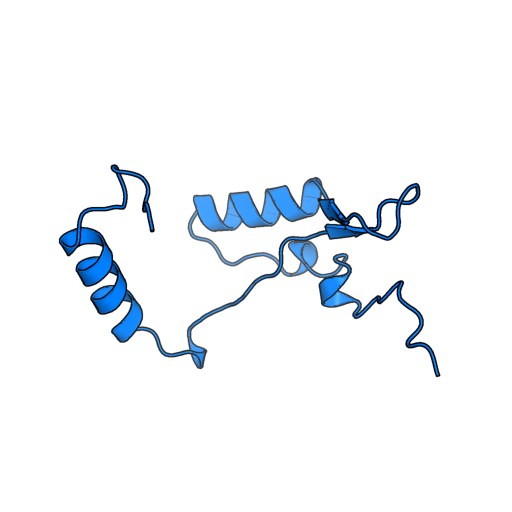A O 1
ATOM 589 N N . THR A 1 80 ? 17.295 1.847 -5.387 1.00 62.81 80 THR A N 1
ATOM 590 C CA . THR A 1 80 ? 17.490 3.304 -5.353 1.00 62.81 80 THR A CA 1
ATOM 591 C C . THR A 1 80 ? 18.221 3.742 -6.629 1.00 62.81 80 THR A C 1
ATOM 593 O O . THR A 1 80 ? 19.317 3.249 -6.884 1.00 62.81 80 THR A O 1
ATOM 596 N N . PRO A 1 81 ? 17.663 4.654 -7.450 1.00 62.12 81 PRO A N 1
ATOM 597 C CA . PRO A 1 81 ? 18.290 5.136 -8.681 1.00 62.12 81 PRO A CA 1
ATOM 598 C C . PRO A 1 81 ? 19.255 6.294 -8.404 1.00 62.12 81 PRO A C 1
ATOM 600 O O . PRO A 1 81 ? 20.004 6.713 -9.282 1.00 62.12 81 PRO A O 1
ATOM 603 N N . VAL A 1 82 ? 19.228 6.832 -7.183 1.00 59.38 82 VAL A N 1
ATOM 604 C CA . VAL A 1 82 ? 20.139 7.874 -6.726 1.00 59.38 82 VAL A CA 1
ATOM 605 C C . VAL A 1 82 ? 21.417 7.193 -6.248 1.00 59.38 82 VAL A C 1
ATOM 607 O O . VAL A 1 82 ? 21.417 6.535 -5.209 1.00 59.38 82 VAL A O 1
ATOM 610 N N . SER A 1 83 ? 22.516 7.354 -6.991 1.00 56.44 83 SER A N 1
ATOM 611 C CA . SER A 1 83 ? 23.846 7.090 -6.438 1.00 56.44 83 SER A CA 1
ATOM 612 C C . SER A 1 83 ? 24.030 8.031 -5.254 1.00 56.44 83 SER A C 1
ATOM 614 O O . SER A 1 83 ? 23.960 9.247 -5.432 1.00 56.44 83 SER A O 1
ATOM 616 N N . ALA A 1 84 ? 24.253 7.492 -4.054 1.00 51.16 84 ALA A N 1
ATOM 617 C CA . ALA A 1 84 ? 24.742 8.296 -2.944 1.00 51.16 84 ALA A CA 1
ATOM 618 C C . ALA A 1 84 ? 26.061 8.929 -3.409 1.00 51.16 84 ALA A C 1
ATOM 620 O O . ALA A 1 84 ? 27.043 8.224 -3.639 1.00 51.16 84 ALA A O 1
ATOM 621 N N . GLY A 1 85 ? 26.043 10.232 -3.687 1.00 44.78 85 GLY A N 1
ATOM 622 C CA . GLY A 1 85 ? 27.248 10.973 -4.034 1.00 44.78 85 GLY A CA 1
ATOM 623 C C . GLY A 1 85 ? 28.207 10.928 -2.849 1.00 44.78 85 GLY A C 1
ATOM 624 O O . GLY A 1 85 ? 27.793 11.226 -1.728 1.00 44.78 85 GLY A O 1
ATOM 625 N N . ALA A 1 86 ? 29.442 10.498 -3.108 1.00 37.03 86 ALA A N 1
ATOM 626 C CA . ALA A 1 86 ? 30.580 10.641 -2.205 1.00 37.03 86 ALA A CA 1
ATOM 627 C C . ALA A 1 86 ? 31.103 12.083 -2.212 1.00 37.03 86 ALA A C 1
ATOM 629 O O . ALA A 1 86 ? 30.977 12.743 -3.271 1.00 37.03 86 ALA A O 1
#